Protein AF-A0AAN4U3I8-F1 (afdb_monomer)

Foldseek 3Di:
DPQDALVNLVVLLVVLQVQLVVLQVVCVVVVNDDPVNVVVLVVLNVVLVVLSVVCNVPVDPVSSVVSVVSSVVSNVRGDPDPDPDPPDPPPDDDDD

Mean predicted aligned error: 8.43 Å

Sequence (96 aa):
MQSRSPSVLLTSYAIANGMAEHGMIVRIMQHKATKTDIARLIAIDHNTWQLIRQAAFSPTDANFRLADGGIMQILDYATPVPQPAVDGIKPGLAAP

Organism: NCBI:txid1231624

Structure (mmCIF, N/CA/C/O backbone):
data_AF-A0AAN4U3I8-F1
#
_entry.id   AF-A0AAN4U3I8-F1
#
loop_
_atom_site.group_PDB
_atom_site.id
_atom_site.type_symbol
_atom_site.label_atom_id
_atom_site.label_alt_id
_atom_site.label_comp_id
_atom_site.label_asym_id
_atom_site.label_entity_id
_atom_site.label_seq_id
_atom_site.pdbx_PDB_ins_code
_atom_site.Cartn_x
_atom_site.Cartn_y
_atom_site.Cartn_z
_atom_site.occupancy
_atom_site.B_iso_or_equiv
_atom_site.auth_seq_id
_atom_site.auth_comp_id
_atom_site.auth_asym_id
_atom_site.auth_atom_id
_atom_site.pdbx_PDB_model_num
ATOM 1 N N . MET A 1 1 ? 1.351 3.617 -21.812 1.00 47.00 1 MET A N 1
ATOM 2 C CA . MET A 1 1 ? 1.583 3.904 -20.380 1.00 47.00 1 MET A CA 1
ATOM 3 C C . MET A 1 1 ? 2.977 4.496 -20.274 1.00 47.00 1 MET A C 1
ATOM 5 O O . MET A 1 1 ? 3.899 3.850 -20.747 1.00 47.00 1 MET A O 1
ATOM 9 N N . GLN A 1 2 ? 3.132 5.737 -19.796 1.00 51.25 2 GLN A N 1
ATOM 10 C CA . GLN A 1 2 ? 4.465 6.317 -19.564 1.00 51.25 2 GLN A CA 1
ATOM 11 C C . GLN A 1 2 ? 5.250 5.400 -18.619 1.00 51.25 2 GLN A C 1
ATOM 13 O O . GLN A 1 2 ? 4.697 4.950 -17.616 1.00 51.25 2 GLN A O 1
ATOM 18 N N . SER A 1 3 ? 6.511 5.121 -18.948 1.00 58.44 3 SER A N 1
ATOM 19 C CA . SER A 1 3 ? 7.434 4.356 -18.109 1.00 58.44 3 SER A CA 1
ATOM 20 C C . SER A 1 3 ? 7.539 5.016 -16.729 1.00 58.44 3 SER A C 1
ATOM 22 O O . SER A 1 3 ? 8.186 6.056 -16.585 1.00 58.44 3 SER A O 1
ATOM 24 N N . ARG A 1 4 ? 6.866 4.456 -15.715 1.00 70.75 4 ARG A N 1
ATOM 25 C CA . ARG A 1 4 ? 7.013 4.901 -14.323 1.00 70.75 4 ARG A CA 1
ATOM 26 C C . ARG A 1 4 ? 8.440 4.606 -13.874 1.00 70.75 4 ARG A C 1
ATOM 28 O O . ARG A 1 4 ? 8.934 3.500 -14.063 1.00 70.75 4 ARG A O 1
ATOM 35 N N . SER A 1 5 ? 9.107 5.591 -13.278 1.00 86.50 5 SER A N 1
ATOM 36 C CA . SER A 1 5 ? 10.411 5.355 -12.663 1.00 86.50 5 SER A CA 1
ATOM 37 C C . SER A 1 5 ? 10.240 4.677 -11.296 1.00 86.50 5 SER A C 1
ATOM 39 O O . SER A 1 5 ? 9.227 4.904 -10.623 1.00 86.50 5 SER A O 1
ATOM 41 N N . PRO A 1 6 ? 11.236 3.901 -10.828 1.00 87.19 6 PRO A N 1
ATOM 42 C CA . PRO A 1 6 ? 11.237 3.359 -9.470 1.00 87.19 6 PRO A CA 1
ATOM 43 C C . PRO A 1 6 ? 11.016 4.427 -8.392 1.00 87.19 6 PRO A C 1
ATOM 45 O O . PRO A 1 6 ? 10.321 4.172 -7.415 1.00 87.19 6 PRO A O 1
ATOM 48 N N . SER A 1 7 ? 11.534 5.645 -8.588 1.00 89.56 7 SER A N 1
ATOM 49 C CA . SER A 1 7 ? 11.323 6.769 -7.669 1.00 89.56 7 SER A CA 1
ATOM 50 C C . SER A 1 7 ? 9.847 7.149 -7.546 1.00 89.56 7 SER A C 1
ATOM 52 O O . SER A 1 7 ? 9.355 7.296 -6.435 1.00 89.56 7 SER A O 1
ATOM 54 N N . VAL A 1 8 ? 9.120 7.244 -8.666 1.00 90.69 8 VAL A N 1
ATOM 55 C CA . VAL A 1 8 ? 7.675 7.536 -8.652 1.00 90.69 8 VAL A CA 1
ATOM 56 C C . VAL A 1 8 ? 6.901 6.425 -7.945 1.00 90.69 8 VAL A C 1
ATOM 58 O O . VAL A 1 8 ? 5.971 6.714 -7.191 1.00 90.69 8 VAL A O 1
ATOM 61 N N . LEU A 1 9 ? 7.294 5.166 -8.151 1.00 91.62 9 LEU A N 1
ATOM 62 C CA . LEU A 1 9 ? 6.679 4.020 -7.484 1.00 91.62 9 LEU A CA 1
ATOM 63 C C . LEU A 1 9 ? 6.894 4.067 -5.961 1.00 91.62 9 LEU A C 1
ATOM 65 O O . LEU A 1 9 ? 5.932 3.960 -5.205 1.00 91.62 9 LEU A O 1
ATOM 69 N N . LEU A 1 10 ? 8.134 4.296 -5.519 1.00 93.88 10 LEU A N 1
ATOM 70 C CA . LEU A 1 10 ? 8.495 4.458 -4.105 1.00 93.88 10 LEU A CA 1
ATOM 71 C C . LEU A 1 10 ? 7.736 5.613 -3.445 1.00 93.88 10 LEU A C 1
ATOM 73 O O . LEU A 1 10 ? 7.200 5.447 -2.352 1.00 93.88 10 LEU A O 1
ATOM 77 N N . THR A 1 11 ? 7.650 6.767 -4.111 1.00 94.94 11 THR A N 1
ATOM 78 C CA . THR A 1 11 ? 6.886 7.913 -3.602 1.00 94.94 11 THR A CA 1
ATOM 79 C C . THR A 1 11 ? 5.397 7.589 -3.496 1.00 94.94 11 THR A C 1
ATOM 81 O O . THR A 1 11 ? 4.782 7.889 -2.476 1.00 94.94 11 THR A O 1
ATOM 84 N N . SER A 1 12 ? 4.819 6.942 -4.513 1.00 94.44 12 SER A N 1
ATOM 85 C CA . SER A 1 12 ? 3.400 6.554 -4.513 1.00 94.44 12 SER A CA 1
ATOM 86 C C . SER A 1 12 ? 3.082 5.598 -3.364 1.00 94.44 12 SER A C 1
ATOM 88 O O . SER A 1 12 ? 2.083 5.772 -2.672 1.00 94.44 12 SER A O 1
ATOM 90 N N . TYR A 1 13 ? 3.964 4.629 -3.123 1.00 96.25 13 TYR A N 1
ATOM 91 C CA . TYR A 1 13 ? 3.859 3.705 -2.002 1.00 96.25 13 TYR A CA 1
ATOM 92 C C . TYR A 1 13 ? 3.938 4.400 -0.643 1.00 96.25 13 TYR A C 1
ATOM 94 O O . TYR A 1 13 ? 3.078 4.165 0.198 1.00 96.25 13 TYR A O 1
ATOM 102 N N . ALA A 1 14 ? 4.916 5.288 -0.440 1.00 96.44 14 ALA A N 1
ATOM 103 C CA . ALA A 1 14 ? 5.060 6.010 0.824 1.00 96.44 14 ALA A CA 1
ATOM 104 C C . ALA A 1 14 ? 3.815 6.855 1.149 1.00 96.44 14 ALA A C 1
ATOM 106 O O . ALA A 1 14 ? 3.352 6.865 2.288 1.00 96.44 14 ALA A O 1
ATOM 107 N N . ILE A 1 15 ? 3.239 7.520 0.139 1.00 95.81 15 ILE A N 1
ATOM 108 C CA . ILE A 1 15 ? 1.993 8.285 0.288 1.00 95.81 15 ILE A CA 1
ATOM 109 C C . ILE A 1 15 ? 0.825 7.353 0.629 1.00 95.81 15 ILE A C 1
ATOM 111 O O . ILE A 1 15 ? 0.106 7.609 1.594 1.00 95.81 15 ILE A O 1
ATOM 115 N N . ALA A 1 16 ? 0.647 6.269 -0.132 1.00 95.69 16 ALA A N 1
ATOM 116 C CA . ALA A 1 16 ? -0.436 5.315 0.095 1.00 95.69 16 ALA A CA 1
ATOM 117 C C . ALA A 1 16 ? -0.369 4.697 1.498 1.00 95.69 16 ALA A C 1
ATOM 119 O O . ALA A 1 16 ? -1.395 4.621 2.174 1.00 95.69 16 ALA A O 1
ATOM 120 N N . ASN A 1 17 ? 0.827 4.318 1.959 1.00 95.69 17 ASN A N 1
ATOM 121 C CA . ASN A 1 17 ? 1.012 3.745 3.287 1.00 95.69 17 ASN A CA 1
ATOM 122 C C . ASN A 1 17 ? 0.652 4.759 4.382 1.00 95.69 17 ASN A C 1
ATOM 124 O O . ASN A 1 17 ? -0.174 4.461 5.237 1.00 95.69 17 ASN A O 1
ATOM 128 N N . GLY A 1 18 ? 1.129 6.006 4.285 1.00 95.44 18 GLY A N 1
ATOM 129 C CA . GLY A 1 18 ? 0.753 7.056 5.242 1.00 95.44 18 GLY A CA 1
ATOM 130 C C . GLY A 1 18 ? -0.760 7.324 5.299 1.00 95.44 18 GLY A C 1
ATOM 131 O O . GLY A 1 18 ? -1.319 7.539 6.377 1.00 95.44 18 GLY A O 1
ATOM 132 N N . MET A 1 19 ? -1.457 7.263 4.157 1.00 95.56 19 MET A N 1
ATOM 133 C CA . MET A 1 19 ? -2.921 7.388 4.109 1.00 95.56 19 MET A CA 1
ATOM 134 C C . MET A 1 19 ? -3.627 6.205 4.786 1.00 95.56 19 MET A C 1
ATOM 136 O O . MET A 1 19 ? -4.595 6.407 5.526 1.00 95.56 19 MET A O 1
ATOM 140 N N . ALA A 1 20 ? -3.154 4.983 4.539 1.00 96.31 20 ALA A N 1
ATOM 141 C CA . ALA A 1 20 ? -3.704 3.758 5.111 1.00 96.31 20 ALA A CA 1
ATOM 142 C C . ALA A 1 20 ? -3.448 3.640 6.619 1.00 96.31 20 ALA A C 1
ATOM 144 O O . ALA A 1 20 ? -4.355 3.283 7.371 1.00 96.31 20 ALA A O 1
ATOM 145 N N . GLU A 1 21 ? -2.246 3.990 7.080 1.00 95.44 21 GLU A N 1
ATOM 146 C CA . GLU A 1 21 ? -1.890 4.057 8.499 1.00 95.44 21 GLU A CA 1
ATOM 147 C C . GLU A 1 21 ? -2.812 5.021 9.242 1.00 95.44 21 GLU A C 1
ATOM 149 O O . GLU A 1 21 ? -3.424 4.652 10.248 1.00 95.44 21 GLU A O 1
ATOM 154 N N . HIS A 1 22 ? -2.974 6.238 8.713 1.00 94.62 22 HIS A N 1
ATOM 155 C CA . HIS A 1 22 ? -3.886 7.217 9.286 1.00 94.62 22 HIS A CA 1
ATOM 156 C C . HIS A 1 22 ? -5.327 6.679 9.350 1.00 94.62 22 HIS A C 1
ATOM 158 O O . HIS A 1 22 ? -5.970 6.767 10.400 1.00 94.62 22 HIS A O 1
ATOM 164 N N . GLY A 1 23 ? -5.817 6.054 8.273 1.00 93.44 23 GLY A N 1
ATOM 165 C CA . GLY A 1 23 ? -7.147 5.440 8.235 1.00 93.44 23 GLY A CA 1
ATOM 166 C C . GLY A 1 23 ? -7.331 4.317 9.250 1.00 93.44 23 GLY A C 1
ATOM 167 O O . GLY A 1 23 ? -8.346 4.275 9.955 1.00 93.44 23 GLY A O 1
ATOM 168 N N . MET A 1 24 ? -6.333 3.447 9.404 1.00 95.75 24 MET A N 1
ATOM 169 C CA . MET A 1 24 ? -6.355 2.383 10.404 1.00 95.75 24 MET A CA 1
ATOM 170 C C . MET A 1 24 ? -6.376 2.947 11.828 1.00 95.75 24 MET A C 1
ATOM 172 O O . MET A 1 24 ? -7.189 2.504 12.641 1.00 95.75 24 MET A O 1
ATOM 176 N N . ILE A 1 25 ? -5.553 3.957 12.127 1.00 94.31 25 ILE A N 1
ATOM 177 C CA . ILE A 1 25 ? -5.529 4.626 13.437 1.00 94.31 25 ILE A CA 1
ATOM 178 C C . ILE A 1 25 ? -6.902 5.224 13.761 1.00 94.31 25 ILE A C 1
ATOM 180 O O . ILE A 1 25 ? -7.440 4.979 14.843 1.00 94.31 25 ILE A O 1
ATOM 184 N N . VAL A 1 26 ? -7.518 5.940 12.816 1.00 93.38 26 VAL A N 1
ATOM 185 C CA . VAL A 1 26 ? -8.864 6.507 12.995 1.00 93.38 26 VAL A CA 1
ATOM 186 C C . VAL A 1 26 ? -9.894 5.406 13.259 1.00 93.38 26 VAL A C 1
ATOM 188 O O . VAL A 1 26 ? -10.704 5.529 14.181 1.00 93.38 26 VAL A O 1
ATOM 191 N N . ARG A 1 27 ? -9.860 4.296 12.509 1.00 93.44 27 ARG A N 1
ATOM 192 C CA . ARG A 1 27 ? -10.765 3.157 12.740 1.00 93.44 27 ARG A CA 1
ATOM 193 C C . ARG A 1 27 ? -10.551 2.512 14.110 1.00 93.44 27 ARG A C 1
ATOM 195 O O . ARG A 1 27 ? -11.540 2.148 14.743 1.00 93.44 27 ARG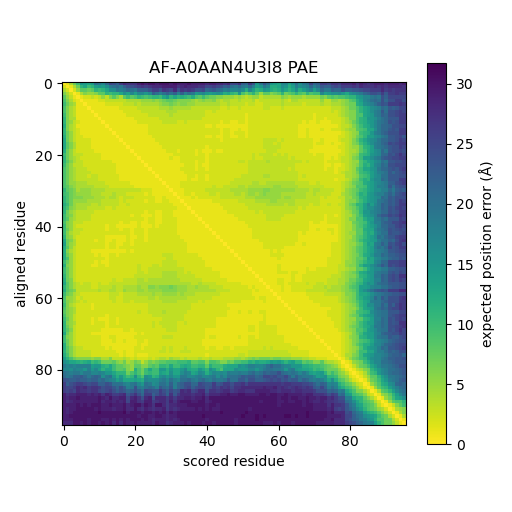 A O 1
ATOM 202 N N . ILE A 1 28 ? -9.310 2.394 14.588 1.00 93.81 28 ILE A N 1
ATOM 203 C CA . ILE A 1 28 ? -8.994 1.892 15.937 1.00 93.81 28 ILE A CA 1
ATOM 204 C C . ILE A 1 28 ? -9.597 2.812 17.002 1.00 93.81 28 ILE A C 1
ATOM 206 O O . ILE A 1 28 ? -10.303 2.329 17.885 1.00 93.81 28 ILE A O 1
ATOM 210 N N . MET A 1 29 ? -9.383 4.127 16.892 1.00 94.06 29 MET A N 1
ATOM 211 C CA . MET A 1 29 ? -9.927 5.112 17.836 1.00 94.06 29 MET A CA 1
ATOM 212 C C . MET A 1 29 ? -11.460 5.117 17.870 1.00 94.06 29 MET A C 1
ATOM 214 O O . MET A 1 29 ? -12.055 5.382 18.908 1.00 94.06 29 MET A O 1
ATOM 218 N N . GLN A 1 30 ? -12.110 4.798 16.749 1.00 94.19 30 GLN A N 1
ATOM 219 C CA . GLN A 1 30 ? -13.566 4.661 16.656 1.00 94.19 30 GLN A CA 1
ATOM 220 C C . GLN A 1 30 ? -14.086 3.271 17.062 1.00 94.19 30 GLN A C 1
ATOM 222 O O . GLN A 1 30 ? -15.281 3.019 16.922 1.00 94.19 30 GLN A O 1
ATOM 227 N N . HIS A 1 31 ? -13.221 2.354 17.510 1.00 94.75 31 HIS A N 1
ATOM 228 C CA . HIS A 1 31 ? -13.557 0.953 17.795 1.00 94.75 31 HIS A CA 1
ATOM 229 C C . HIS A 1 31 ? -14.156 0.189 16.590 1.00 94.75 31 HIS A C 1
ATOM 231 O O . HIS A 1 31 ? -14.955 -0.730 16.752 1.00 94.75 31 HIS A O 1
ATOM 237 N N . LYS A 1 32 ? -13.756 0.557 15.365 1.00 93.50 32 LYS A N 1
ATOM 238 C CA . LYS A 1 32 ? -14.206 -0.021 14.078 1.00 93.50 32 LYS A CA 1
ATOM 239 C C . LYS A 1 32 ? -13.130 -0.844 13.354 1.00 93.50 32 LYS A C 1
ATOM 241 O O . LYS A 1 32 ? -13.301 -1.199 12.183 1.00 93.50 32 LYS A O 1
ATOM 246 N N . ALA A 1 33 ? -12.001 -1.098 14.009 1.00 94.75 33 ALA A N 1
ATOM 247 C CA . ALA A 1 33 ? -10.940 -1.966 13.511 1.00 94.75 33 ALA A CA 1
ATOM 248 C C . ALA A 1 33 ? -10.796 -3.189 14.416 1.00 94.75 33 ALA A C 1
ATOM 250 O O . ALA A 1 33 ? -10.768 -3.082 15.642 1.00 94.75 33 ALA A O 1
ATOM 251 N N . THR A 1 34 ? -10.674 -4.353 13.796 1.00 96.50 34 THR A N 1
ATOM 252 C CA . THR A 1 34 ? -10.354 -5.612 14.463 1.00 96.50 34 THR A CA 1
ATOM 253 C C . THR A 1 34 ? -8.851 -5.887 14.398 1.00 96.50 34 THR A C 1
ATOM 255 O O . THR A 1 34 ? -8.132 -5.338 13.563 1.00 96.50 34 THR A O 1
ATOM 258 N N . LYS A 1 35 ? -8.357 -6.812 15.232 1.00 95.94 35 LYS A N 1
ATOM 259 C CA . LYS A 1 35 ? -6.973 -7.313 15.110 1.00 95.94 35 LYS A CA 1
ATOM 260 C C . LYS A 1 35 ? -6.691 -7.882 13.714 1.00 95.94 35 LYS A C 1
ATOM 262 O O . LYS A 1 35 ? -5.588 -7.724 13.202 1.00 95.94 35 LYS A O 1
ATOM 267 N N . THR A 1 36 ? -7.693 -8.509 13.098 1.00 97.31 36 THR A N 1
ATOM 268 C CA . THR A 1 36 ? -7.602 -9.062 11.744 1.00 97.31 36 THR A CA 1
ATOM 269 C C . THR A 1 36 ? -7.443 -7.967 10.691 1.00 97.31 36 THR A C 1
ATOM 271 O O . THR A 1 36 ? -6.658 -8.147 9.765 1.00 97.31 36 THR A O 1
ATOM 274 N N . ASP A 1 37 ? -8.119 -6.822 10.840 1.00 95.06 37 ASP A N 1
ATOM 275 C CA . ASP A 1 37 ? -7.947 -5.675 9.936 1.00 95.06 37 ASP A CA 1
ATOM 276 C C . ASP A 1 37 ? -6.509 -5.146 9.969 1.00 95.06 37 ASP A C 1
ATOM 278 O O . ASP A 1 37 ? -5.906 -4.932 8.919 1.00 95.06 37 ASP A O 1
ATOM 282 N N . ILE A 1 38 ? -5.950 -4.989 11.174 1.00 95.69 38 ILE A N 1
ATOM 283 C CA . ILE A 1 38 ? -4.577 -4.508 11.387 1.00 95.69 38 ILE A CA 1
ATOM 284 C C . ILE A 1 38 ? -3.570 -5.492 10.784 1.00 95.69 38 ILE A C 1
ATOM 286 O O . ILE A 1 38 ? -2.703 -5.100 10.006 1.00 95.69 38 ILE A O 1
ATOM 290 N N . ALA A 1 39 ? -3.707 -6.783 11.101 1.00 97.81 39 ALA A N 1
ATOM 291 C CA . ALA A 1 39 ? -2.822 -7.821 10.578 1.00 97.81 39 ALA A CA 1
ATOM 292 C C . ALA A 1 39 ? -2.875 -7.904 9.045 1.00 97.81 39 ALA A C 1
ATOM 294 O O . ALA A 1 39 ? -1.847 -8.112 8.402 1.00 97.81 39 ALA A O 1
ATOM 295 N N . ARG A 1 40 ? -4.061 -7.710 8.453 1.00 97.50 40 ARG A N 1
ATOM 296 C CA . ARG A 1 40 ? -4.223 -7.697 6.999 1.00 97.50 40 ARG A CA 1
ATOM 297 C C . ARG A 1 40 ? -3.509 -6.506 6.363 1.00 97.50 40 ARG A C 1
ATOM 299 O O . ARG A 1 40 ? -2.795 -6.722 5.390 1.00 97.50 40 ARG A O 1
ATOM 306 N N . LEU A 1 41 ? -3.642 -5.299 6.917 1.00 97.25 41 LEU A N 1
ATOM 307 C CA . LEU A 1 41 ? -2.920 -4.131 6.403 1.00 97.25 41 LEU A CA 1
ATOM 308 C C . LEU A 1 41 ? -1.398 -4.334 6.482 1.00 97.25 41 LEU A C 1
ATOM 310 O O . LEU A 1 41 ? -0.715 -4.117 5.489 1.00 97.25 41 LEU A O 1
ATOM 314 N N . ILE A 1 42 ? -0.880 -4.851 7.603 1.00 97.69 42 ILE A N 1
ATOM 315 C CA . ILE A 1 42 ? 0.555 -5.167 7.755 1.00 97.69 42 ILE A CA 1
ATOM 316 C C . ILE A 1 42 ? 1.025 -6.166 6.685 1.00 97.69 42 ILE A C 1
ATOM 318 O O . ILE A 1 42 ? 2.091 -5.996 6.094 1.00 97.69 42 ILE A O 1
ATOM 322 N N . ALA A 1 43 ? 0.240 -7.214 6.421 1.00 98.12 43 ALA A N 1
ATOM 323 C CA . ALA A 1 43 ? 0.587 -8.212 5.412 1.00 98.12 43 ALA A CA 1
ATOM 324 C C . ALA A 1 43 ? 0.582 -7.628 3.989 1.00 98.12 43 ALA A C 1
ATOM 326 O O . ALA A 1 43 ? 1.490 -7.913 3.205 1.00 98.12 43 ALA A O 1
ATOM 327 N N . ILE A 1 44 ? -0.418 -6.806 3.657 1.00 97.94 44 ILE A N 1
ATOM 328 C CA . ILE A 1 44 ? -0.507 -6.114 2.363 1.00 97.94 44 ILE A CA 1
ATOM 329 C C . ILE A 1 44 ? 0.682 -5.168 2.186 1.00 97.94 44 ILE A C 1
ATOM 331 O O . ILE A 1 44 ? 1.329 -5.205 1.138 1.00 97.94 44 ILE A O 1
ATOM 335 N N . ASP A 1 45 ? 1.001 -4.369 3.204 1.00 97.88 45 ASP A N 1
ATOM 336 C CA . ASP A 1 45 ? 2.126 -3.435 3.187 1.00 97.88 45 ASP A CA 1
ATOM 337 C C . ASP A 1 45 ? 3.457 -4.162 2.941 1.00 97.88 45 ASP A C 1
ATOM 339 O O . ASP A 1 45 ? 4.175 -3.867 1.981 1.00 97.88 45 ASP A O 1
ATOM 343 N N . HIS A 1 46 ? 3.734 -5.212 3.723 1.00 98.19 46 HIS A N 1
ATOM 344 C CA . HIS A 1 46 ? 4.948 -6.013 3.570 1.00 98.19 46 HIS A CA 1
ATOM 345 C C . HIS A 1 46 ? 5.081 -6.616 2.166 1.00 98.19 46 HIS A C 1
ATOM 347 O O . HIS A 1 46 ? 6.143 -6.531 1.546 1.00 98.19 46 HIS A O 1
ATOM 353 N N . ASN A 1 47 ? 4.012 -7.224 1.648 1.00 98.31 47 ASN A N 1
ATOM 354 C CA . ASN A 1 47 ? 4.028 -7.832 0.320 1.00 98.31 47 ASN A CA 1
ATOM 355 C C . ASN A 1 47 ? 4.235 -6.775 -0.771 1.00 98.31 47 ASN A C 1
ATOM 357 O O . ASN A 1 47 ? 5.017 -6.985 -1.698 1.00 98.31 47 ASN A O 1
ATOM 361 N N . THR A 1 48 ? 3.591 -5.615 -0.632 1.00 98.19 48 THR A N 1
ATOM 362 C CA . THR A 1 48 ? 3.732 -4.495 -1.568 1.00 98.19 48 THR A CA 1
ATOM 363 C C . THR A 1 48 ? 5.165 -3.970 -1.588 1.00 98.19 48 THR A C 1
ATOM 365 O O . THR A 1 48 ? 5.720 -3.756 -2.666 1.00 98.19 48 THR A O 1
ATOM 368 N N .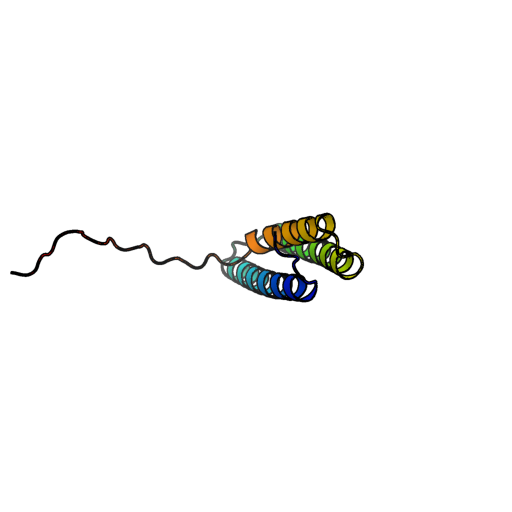 TRP A 1 49 ? 5.818 -3.864 -0.428 1.00 97.69 49 TRP A N 1
ATOM 369 C CA . TRP A 1 49 ? 7.234 -3.508 -0.347 1.00 97.69 49 TRP A CA 1
ATOM 370 C C . TRP A 1 49 ? 8.137 -4.470 -1.134 1.00 97.69 49 TRP A C 1
ATOM 372 O O . TRP A 1 49 ? 9.029 -4.026 -1.862 1.00 97.69 49 TRP A O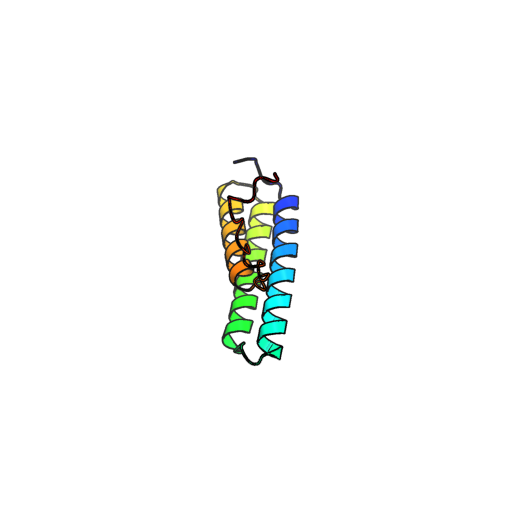 1
ATOM 382 N N . GLN A 1 50 ? 7.897 -5.784 -1.051 1.00 98.19 50 GLN A N 1
ATOM 383 C CA . GLN A 1 50 ? 8.673 -6.759 -1.830 1.00 98.19 50 GLN A CA 1
ATOM 384 C C . GLN A 1 50 ? 8.486 -6.567 -3.341 1.00 98.19 50 GLN A C 1
ATOM 386 O O . GLN A 1 50 ? 9.465 -6.606 -4.090 1.00 98.19 50 GLN A O 1
ATOM 391 N N . LEU A 1 51 ? 7.258 -6.289 -3.790 1.00 97.19 51 LEU A N 1
ATOM 392 C CA . LEU A 1 51 ? 6.961 -6.021 -5.203 1.00 97.19 51 LEU A CA 1
ATOM 393 C C . LEU A 1 51 ? 7.6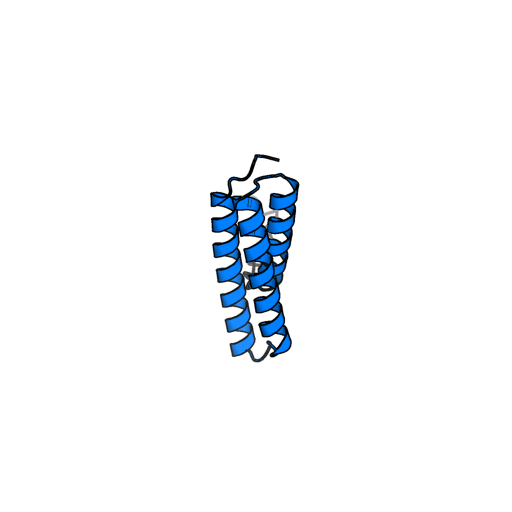38 -4.736 -5.698 1.00 97.19 51 LEU A C 1
ATOM 395 O O . LEU A 1 51 ? 8.189 -4.708 -6.798 1.00 97.19 51 LEU A O 1
ATOM 399 N N . ILE A 1 52 ? 7.668 -3.687 -4.875 1.00 95.88 52 ILE A N 1
ATOM 400 C CA . ILE A 1 52 ? 8.365 -2.432 -5.192 1.00 95.88 52 ILE A CA 1
ATOM 401 C C . ILE A 1 52 ? 9.863 -2.663 -5.319 1.00 95.88 52 ILE A C 1
ATOM 403 O O . ILE A 1 52 ? 10.475 -2.206 -6.284 1.00 95.88 52 ILE A O 1
ATOM 407 N N . ARG A 1 53 ? 10.458 -3.407 -4.380 1.00 95.94 53 ARG A N 1
ATOM 408 C CA . ARG A 1 53 ? 11.869 -3.792 -4.471 1.00 95.94 53 ARG A CA 1
ATOM 409 C C . ARG A 1 53 ? 12.144 -4.558 -5.759 1.00 95.94 53 ARG A C 1
ATOM 411 O O . ARG A 1 53 ? 13.100 -4.234 -6.459 1.00 95.94 53 ARG A O 1
ATOM 418 N N . GLN A 1 54 ? 11.307 -5.535 -6.095 1.00 95.62 54 GLN A N 1
ATOM 419 C CA . GLN A 1 54 ? 11.435 -6.299 -7.333 1.00 95.62 54 GLN A CA 1
ATOM 420 C C . GLN A 1 54 ? 11.375 -5.393 -8.571 1.00 95.62 54 GLN A C 1
ATOM 422 O O . GLN A 1 54 ? 12.223 -5.519 -9.452 1.00 95.62 54 GLN A O 1
ATOM 427 N N . ALA A 1 55 ? 10.430 -4.451 -8.624 1.00 94.75 55 ALA A N 1
ATOM 428 C CA . ALA A 1 55 ? 10.316 -3.487 -9.717 1.00 94.75 55 ALA A CA 1
ATOM 429 C C . ALA A 1 55 ? 11.509 -2.517 -9.786 1.00 94.75 55 ALA A C 1
ATOM 431 O O . ALA A 1 55 ? 11.927 -2.138 -10.875 1.00 94.75 55 ALA A O 1
ATOM 432 N N . ALA A 1 56 ? 12.097 -2.145 -8.646 1.00 91.88 56 ALA A N 1
ATOM 433 C CA . ALA A 1 56 ? 13.282 -1.292 -8.604 1.00 91.88 56 ALA A CA 1
ATOM 434 C C . ALA A 1 56 ? 14.540 -2.003 -9.134 1.00 91.88 56 ALA A C 1
ATOM 436 O O . ALA A 1 56 ? 15.321 -1.394 -9.861 1.00 91.88 56 ALA A O 1
ATOM 437 N N . PHE A 1 57 ? 14.729 -3.287 -8.804 1.00 94.25 57 PHE A N 1
ATOM 438 C CA . PHE A 1 57 ? 15.864 -4.083 -9.294 1.00 94.25 57 PHE A CA 1
ATOM 439 C C . PHE A 1 57 ? 15.667 -4.607 -10.724 1.00 94.25 57 PHE A C 1
ATOM 441 O O . PHE A 1 57 ? 16.641 -4.796 -11.449 1.00 94.25 57 PHE A O 1
ATOM 448 N N . SER A 1 58 ? 14.422 -4.852 -11.135 1.00 94.94 58 SER A N 1
ATOM 449 C CA . SER A 1 58 ? 14.057 -5.355 -12.460 1.00 94.94 58 SER A CA 1
ATOM 450 C C . SER A 1 58 ? 12.873 -4.544 -13.015 1.00 94.94 58 SER A C 1
ATOM 452 O O . SER A 1 58 ? 11.714 -4.946 -12.858 1.00 94.94 58 SER A O 1
ATOM 454 N N . PRO A 1 59 ? 13.138 -3.380 -13.640 1.00 91.81 59 PRO A N 1
ATOM 455 C CA . PRO A 1 59 ? 12.108 -2.418 -14.033 1.00 91.81 59 PRO A CA 1
ATOM 456 C C . PRO A 1 59 ? 11.396 -2.845 -15.320 1.00 91.81 59 PRO A C 1
ATOM 458 O O . PRO A 1 59 ? 11.639 -2.317 -16.403 1.00 91.81 59 PRO A O 1
ATOM 461 N N . THR A 1 60 ? 10.504 -3.825 -15.195 1.00 93.25 60 THR A N 1
ATOM 462 C CA . THR A 1 60 ? 9.620 -4.280 -16.273 1.00 93.25 60 THR A CA 1
ATOM 463 C C . THR A 1 60 ? 8.194 -3.789 -16.043 1.00 93.25 60 THR A C 1
ATOM 465 O O . THR A 1 60 ? 7.747 -3.670 -14.901 1.00 93.25 60 THR A O 1
ATOM 468 N N . ASP A 1 61 ? 7.431 -3.589 -17.119 1.00 92.00 61 ASP A N 1
ATOM 469 C CA . ASP A 1 61 ? 6.011 -3.211 -17.032 1.00 92.00 61 ASP A CA 1
ATOM 470 C C . ASP A 1 61 ? 5.170 -4.220 -16.234 1.00 92.00 61 ASP A C 1
ATOM 472 O O . ASP A 1 61 ? 4.167 -3.864 -15.617 1.00 92.00 61 ASP A O 1
ATOM 476 N N . ALA A 1 62 ? 5.555 -5.500 -16.239 1.00 94.81 62 ALA A N 1
ATOM 477 C CA . ALA A 1 62 ? 4.907 -6.520 -15.422 1.00 94.81 62 ALA A CA 1
ATOM 478 C C . ALA A 1 62 ? 5.149 -6.273 -13.924 1.00 94.81 62 ALA A C 1
ATOM 480 O O . ALA A 1 62 ? 4.191 -6.248 -13.155 1.00 94.81 62 ALA A O 1
ATOM 481 N N . ASN A 1 63 ? 6.398 -6.019 -13.523 1.00 95.19 63 ASN A N 1
ATOM 482 C CA . ASN A 1 63 ? 6.739 -5.760 -12.122 1.00 95.19 63 ASN A CA 1
ATOM 483 C C . ASN A 1 63 ? 6.133 -4.441 -11.623 1.00 95.19 63 ASN A C 1
ATOM 485 O O . ASN A 1 63 ? 5.622 -4.396 -10.506 1.00 95.19 63 ASN A O 1
ATOM 489 N N . PHE A 1 64 ? 6.109 -3.395 -12.459 1.00 94.88 64 PHE A N 1
ATOM 490 C CA . PHE A 1 64 ? 5.426 -2.143 -12.119 1.00 94.88 64 PHE A CA 1
ATOM 491 C C . PHE A 1 64 ? 3.924 -2.347 -11.904 1.00 94.88 64 PHE A C 1
ATOM 493 O O . PHE A 1 64 ? 3.393 -1.879 -10.903 1.00 94.88 64 PHE A O 1
ATOM 500 N N . ARG A 1 65 ? 3.246 -3.110 -12.775 1.00 94.75 65 ARG A N 1
ATOM 501 C CA . ARG A 1 65 ? 1.816 -3.419 -12.602 1.00 94.75 65 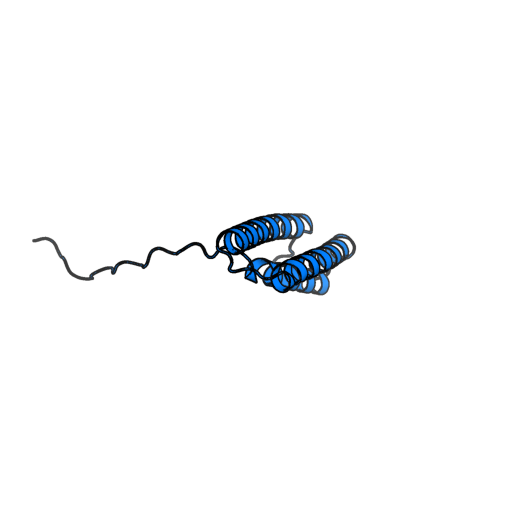ARG A CA 1
ATOM 502 C C . ARG A 1 65 ? 1.526 -4.221 -11.335 1.00 94.75 65 ARG A C 1
ATOM 504 O O . ARG A 1 65 ? 0.514 -3.970 -10.687 1.00 94.75 65 ARG A O 1
ATOM 511 N N . LEU A 1 66 ? 2.392 -5.169 -10.975 1.00 96.25 66 LEU A N 1
ATOM 512 C CA . LEU A 1 66 ? 2.248 -5.923 -9.727 1.00 96.25 66 LEU A CA 1
ATOM 513 C C . LEU A 1 66 ? 2.390 -5.007 -8.507 1.00 96.25 66 LEU A C 1
ATOM 515 O O . LEU A 1 66 ? 1.549 -5.051 -7.612 1.00 96.25 66 LEU A O 1
ATOM 519 N N . ALA A 1 67 ? 3.410 -4.146 -8.495 1.00 96.25 67 ALA A N 1
ATOM 520 C CA . ALA A 1 67 ? 3.610 -3.184 -7.418 1.00 96.25 67 ALA A CA 1
ATOM 521 C C . ALA A 1 67 ? 2.443 -2.186 -7.309 1.00 96.25 67 ALA A C 1
ATOM 523 O O . ALA A 1 67 ? 1.955 -1.938 -6.209 1.00 96.25 67 ALA A O 1
ATOM 524 N N . ASP A 1 68 ? 1.933 -1.691 -8.440 1.00 95.50 68 ASP A N 1
ATOM 525 C CA . ASP A 1 68 ? 0.739 -0.840 -8.485 1.00 95.50 68 ASP A CA 1
ATOM 526 C C . ASP A 1 68 ? -0.493 -1.552 -7.905 1.00 95.50 68 ASP A C 1
ATOM 528 O O . ASP A 1 68 ? -1.263 -0.949 -7.160 1.00 95.50 68 ASP A O 1
ATOM 532 N N . GLY A 1 69 ? -0.661 -2.847 -8.186 1.00 96.62 69 GLY A N 1
ATOM 533 C CA . GLY A 1 69 ? -1.729 -3.656 -7.599 1.00 96.62 69 GLY A CA 1
ATOM 534 C C . GLY A 1 69 ? -1.635 -3.763 -6.073 1.00 96.62 69 GLY A C 1
ATOM 535 O O . GLY A 1 69 ? -2.661 -3.722 -5.396 1.00 96.62 69 GLY A O 1
ATOM 536 N N . GLY A 1 70 ? -0.422 -3.857 -5.523 1.00 96.69 70 GLY A N 1
ATOM 537 C CA . GLY A 1 70 ? -0.196 -3.805 -4.076 1.00 96.69 70 GLY A CA 1
ATOM 538 C C . GLY A 1 70 ? -0.540 -2.437 -3.481 1.00 96.69 70 GLY A C 1
ATOM 539 O O . GLY A 1 70 ? -1.269 -2.354 -2.496 1.00 96.69 70 GLY A O 1
ATOM 540 N N . ILE A 1 71 ? -0.112 -1.351 -4.135 1.00 97.06 71 ILE A N 1
ATOM 541 C CA . ILE A 1 71 ? -0.438 0.025 -3.720 1.00 97.06 71 ILE A CA 1
ATOM 542 C C . ILE A 1 71 ? -1.958 0.243 -3.681 1.00 97.06 71 ILE A C 1
ATOM 544 O O . ILE A 1 71 ? -2.460 0.849 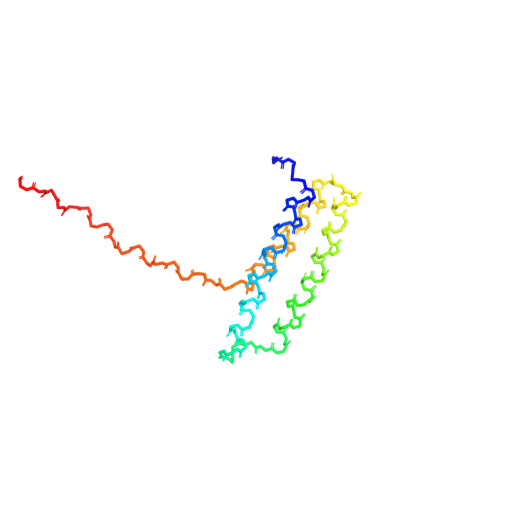-2.737 1.00 97.06 71 ILE A O 1
ATOM 548 N N . MET A 1 72 ? -2.705 -0.281 -4.656 1.00 96.62 72 MET A N 1
ATOM 549 C CA . MET A 1 72 ? -4.169 -0.185 -4.651 1.00 96.62 72 MET A CA 1
ATOM 550 C C . MET A 1 72 ? -4.802 -0.915 -3.459 1.00 96.62 72 MET A C 1
ATOM 552 O O . MET A 1 72 ? -5.713 -0.374 -2.845 1.00 96.62 72 MET A O 1
ATOM 556 N N . GLN A 1 73 ? -4.277 -2.081 -3.065 1.00 97.19 73 GLN A N 1
ATOM 557 C CA . GLN A 1 73 ? -4.750 -2.785 -1.864 1.00 97.19 73 GLN A CA 1
ATOM 558 C C . GLN A 1 73 ? -4.452 -2.013 -0.570 1.00 97.19 73 GLN A C 1
ATOM 560 O O . GLN A 1 73 ? -5.231 -2.079 0.377 1.00 97.19 73 GLN A O 1
ATOM 565 N N . ILE A 1 74 ? -3.335 -1.278 -0.507 1.00 96.94 74 ILE A N 1
ATOM 566 C CA . ILE A 1 74 ? -3.047 -0.379 0.623 1.00 96.94 74 ILE A CA 1
ATOM 567 C C . ILE A 1 74 ? -4.096 0.738 0.675 1.00 96.94 74 ILE A C 1
ATOM 569 O O . ILE A 1 74 ? -4.628 1.042 1.742 1.00 96.94 74 ILE A O 1
ATOM 573 N N . LEU A 1 75 ? -4.430 1.326 -0.476 1.00 95.12 75 LEU A N 1
ATOM 574 C CA . LEU A 1 75 ? -5.389 2.429 -0.564 1.00 95.12 75 LEU A CA 1
ATOM 575 C C . LEU A 1 75 ? -6.814 2.050 -0.131 1.00 95.12 75 LEU A C 1
ATOM 577 O O . LEU A 1 75 ? -7.541 2.937 0.307 1.00 95.12 75 LEU A O 1
ATOM 581 N N . ASP A 1 76 ? -7.189 0.768 -0.134 1.00 93.62 76 ASP A N 1
ATOM 582 C CA . ASP A 1 76 ? -8.469 0.301 0.431 1.00 93.62 76 ASP A CA 1
ATOM 583 C C . ASP A 1 76 ? -8.613 0.609 1.938 1.00 93.62 76 ASP A C 1
ATOM 585 O O . ASP A 1 76 ? -9.719 0.612 2.485 1.00 93.62 76 ASP A O 1
ATOM 589 N N . TYR A 1 77 ? -7.499 0.883 2.624 1.00 93.69 77 TYR A N 1
ATOM 590 C CA . TYR A 1 77 ? -7.454 1.264 4.036 1.00 93.69 77 TYR A CA 1
ATOM 591 C C . TYR A 1 77 ? -7.298 2.768 4.267 1.00 93.69 77 TYR A C 1
ATOM 593 O O . TYR A 1 77 ? -7.336 3.209 5.420 1.00 93.69 77 TYR A O 1
ATOM 601 N N . ALA A 1 78 ? -7.120 3.560 3.208 1.00 89.81 78 ALA A N 1
ATOM 602 C CA . ALA A 1 78 ? -7.001 5.003 3.325 1.00 89.81 78 ALA A CA 1
ATOM 603 C C . ALA A 1 78 ? -8.290 5.620 3.884 1.00 89.81 78 ALA A C 1
ATOM 605 O O . ALA A 1 78 ? -9.398 5.184 3.565 1.00 89.81 78 ALA A O 1
ATOM 606 N N . THR A 1 79 ? -8.158 6.671 4.701 1.00 75.81 79 THR A N 1
ATOM 607 C CA . THR A 1 79 ? -9.327 7.442 5.143 1.00 75.81 79 THR A CA 1
ATOM 608 C C . THR A 1 79 ? -10.035 8.021 3.916 1.00 75.81 79 THR A C 1
ATOM 610 O O . THR A 1 79 ? -9.414 8.794 3.179 1.00 75.81 79 THR A O 1
ATOM 613 N N . PRO A 1 80 ? -11.328 7.724 3.694 1.00 67.50 80 PRO A N 1
ATOM 614 C CA . PRO A 1 80 ? -12.098 8.423 2.682 1.00 67.50 80 PRO A CA 1
ATOM 615 C C . PRO A 1 80 ? -12.138 9.895 3.077 1.00 67.50 80 PRO A C 1
ATOM 617 O O . PRO A 1 80 ? -12.633 10.234 4.153 1.00 67.50 80 PRO A O 1
ATOM 620 N N . VAL A 1 81 ? -11.612 10.775 2.231 1.00 62.72 81 VAL A N 1
ATOM 621 C CA . VAL A 1 81 ? -11.885 12.204 2.378 1.00 62.72 81 VAL A CA 1
ATOM 622 C C . VAL A 1 81 ? -13.380 12.362 2.110 1.00 62.72 81 VAL A C 1
ATOM 624 O O . VAL A 1 81 ? -13.816 11.979 1.019 1.00 62.72 81 VAL A O 1
ATOM 627 N N . PRO A 1 82 ? -14.186 12.874 3.061 1.00 60.00 82 PRO A N 1
ATOM 628 C CA . PRO A 1 82 ? -15.560 13.232 2.766 1.00 60.00 82 PRO A CA 1
ATOM 629 C C . PRO A 1 82 ? -15.502 14.264 1.647 1.00 60.00 82 PRO A C 1
ATOM 631 O O . PRO A 1 82 ? -15.068 15.397 1.863 1.00 60.00 82 PRO A O 1
ATOM 634 N N . GLN A 1 83 ? -15.855 13.862 0.428 1.00 54.28 83 GLN A N 1
ATOM 635 C CA . GLN A 1 83 ? -16.066 14.854 -0.606 1.00 54.28 83 GLN A CA 1
ATOM 636 C C . GLN A 1 83 ? -17.296 15.644 -0.168 1.00 54.28 83 GLN A C 1
ATOM 638 O O . GLN A 1 83 ? -18.305 15.016 0.176 1.00 54.28 83 GLN A O 1
ATOM 643 N N . PRO A 1 84 ? -17.225 16.986 -0.107 1.00 57.88 84 PRO A N 1
ATOM 644 C CA . PRO A 1 84 ? -18.432 17.763 0.091 1.00 57.88 84 PRO A CA 1
ATOM 645 C C . PRO A 1 84 ? -19.430 17.296 -0.965 1.00 57.88 84 PRO A C 1
ATOM 647 O O . PRO A 1 84 ? -19.068 17.153 -2.139 1.00 57.88 84 PRO A O 1
ATOM 650 N N . ALA A 1 85 ? -20.658 16.989 -0.538 1.00 60.34 85 ALA A N 1
ATOM 651 C CA . ALA A 1 85 ? -21.740 16.812 -1.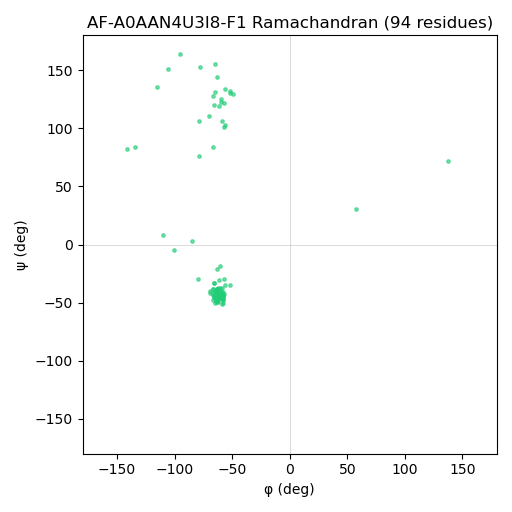488 1.00 60.34 85 ALA A CA 1
ATOM 652 C C . ALA A 1 85 ? -21.685 18.032 -2.408 1.00 60.34 85 ALA A C 1
ATOM 654 O O . ALA A 1 85 ? -21.530 19.157 -1.929 1.00 60.34 85 ALA A O 1
ATOM 655 N N . VAL A 1 86 ? -21.697 17.810 -3.719 1.00 59.66 86 VAL A N 1
ATOM 656 C CA . VAL A 1 86 ? -21.815 18.910 -4.669 1.00 59.66 86 VAL A CA 1
ATOM 657 C C . VAL A 1 86 ? -23.218 19.470 -4.453 1.00 59.66 86 VAL A C 1
ATOM 659 O O . VAL A 1 86 ? -24.172 19.023 -5.085 1.00 59.66 86 VAL A O 1
ATOM 662 N N . ASP A 1 87 ? -23.362 20.359 -3.469 1.00 53.16 87 ASP A N 1
ATOM 663 C CA . ASP A 1 87 ? -24.604 21.057 -3.195 1.00 53.16 87 ASP A CA 1
ATOM 664 C C . ASP A 1 87 ? -24.968 21.787 -4.481 1.00 53.16 87 ASP A C 1
ATOM 666 O O . ASP A 1 87 ? -24.160 22.508 -5.073 1.00 53.16 87 ASP A O 1
ATOM 670 N N . GLY A 1 88 ? -26.153 21.450 -4.981 1.00 51.06 88 GLY A N 1
ATOM 671 C CA . GLY A 1 88 ? -26.479 21.544 -6.389 1.00 51.06 88 GLY A CA 1
ATOM 672 C C . GLY A 1 88 ? -26.181 22.908 -6.998 1.00 51.06 88 GLY A C 1
ATOM 673 O O . GLY A 1 88 ? -26.649 23.946 -6.529 1.00 51.06 88 GLY A O 1
ATOM 674 N N . ILE A 1 89 ? -25.508 22.882 -8.146 1.00 51.03 89 ILE A N 1
ATOM 675 C CA . ILE A 1 89 ? -25.692 23.918 -9.156 1.00 51.03 89 ILE A CA 1
ATOM 676 C C . ILE A 1 89 ? -27.188 23.907 -9.482 1.00 51.03 89 ILE A C 1
ATOM 678 O O . ILE A 1 89 ? -27.659 23.028 -10.197 1.00 51.03 89 ILE A O 1
ATOM 682 N N . LYS A 1 90 ? -27.953 24.853 -8.932 1.00 55.00 90 LYS A N 1
ATO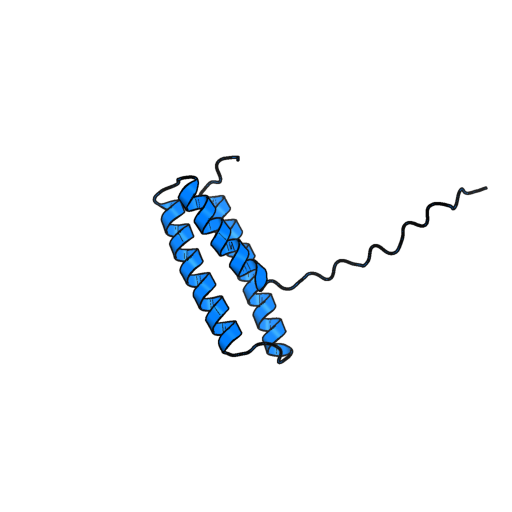M 683 C CA . LYS A 1 90 ? -29.257 25.228 -9.485 1.00 55.00 90 LYS A CA 1
ATOM 684 C C . LYS A 1 90 ? -28.972 25.949 -10.806 1.00 55.00 90 LYS A C 1
ATOM 686 O O . LYS A 1 90 ? -28.453 27.066 -10.762 1.00 55.00 90 LYS A O 1
ATOM 691 N N . PRO A 1 91 ? -29.292 25.376 -11.978 1.00 43.62 91 PRO A N 1
ATOM 692 C CA . PRO A 1 91 ? -29.255 26.125 -13.220 1.00 43.62 91 PRO A CA 1
ATOM 693 C C . PRO A 1 91 ? -30.530 26.967 -13.253 1.00 43.62 91 PRO A C 1
ATOM 695 O O . PRO A 1 91 ? -31.622 26.432 -13.426 1.00 43.62 91 PRO A O 1
ATOM 698 N N . GLY A 1 92 ? -30.407 28.273 -13.033 1.00 51.75 92 GLY A N 1
ATOM 699 C CA . GLY A 1 92 ? -31.530 29.193 -13.210 1.00 51.75 92 GLY A CA 1
ATOM 700 C C . GLY A 1 92 ? -31.659 30.233 -12.111 1.00 51.75 92 GLY A C 1
ATOM 701 O O . GLY A 1 92 ? -32.594 30.190 -11.322 1.00 51.75 92 GLY A O 1
ATOM 702 N N . LEU A 1 93 ? -30.747 31.196 -12.105 1.00 47.62 93 LEU A N 1
ATOM 703 C CA . LEU A 1 93 ? -31.043 32.568 -11.704 1.00 47.62 93 LEU A CA 1
ATOM 704 C C . LEU A 1 93 ? -30.247 33.461 -12.652 1.00 47.62 93 LEU A C 1
ATOM 706 O O . LEU A 1 93 ? -29.126 33.874 -12.371 1.00 47.62 93 LEU A O 1
ATOM 710 N N . ALA A 1 94 ? -30.824 33.673 -13.836 1.00 46.62 94 ALA A N 1
ATOM 711 C CA . ALA A 1 94 ? -30.528 34.865 -14.608 1.00 46.62 94 ALA A CA 1
ATOM 712 C C . ALA A 1 94 ? -30.928 36.066 -13.737 1.00 46.62 94 ALA A C 1
ATOM 714 O O . ALA A 1 94 ? -32.043 36.113 -13.214 1.00 46.62 94 ALA A O 1
ATOM 715 N N . ALA A 1 95 ? -29.977 36.970 -13.521 1.00 46.44 95 ALA A N 1
ATOM 716 C CA . ALA A 1 95 ? -30.223 38.280 -12.936 1.00 46.44 95 ALA A CA 1
ATOM 717 C C . ALA A 1 95 ? -31.121 39.114 -13.882 1.00 46.44 95 ALA A C 1
ATOM 719 O O . ALA A 1 95 ? -31.151 38.807 -15.078 1.00 46.44 95 ALA A O 1
ATOM 720 N N . PRO A 1 96 ? -31.868 40.102 -13.351 1.00 55.62 96 PRO A N 1
ATOM 721 C CA . PRO A 1 96 ? -32.787 40.939 -14.128 1.00 55.62 96 PRO A CA 1
ATOM 722 C C . PRO A 1 96 ? -32.109 41.721 -15.257 1.00 55.62 96 PRO A C 1
ATOM 724 O O . PRO A 1 96 ? -30.914 42.069 -15.111 1.00 55.62 96 PRO A O 1
#

Secondary structure (DSSP, 8-state):
-----HHHHHHHHHHHHHHHHHHHHHHHHTT---HHHHHHHHHHHHHHHHHHHHHHHS--HHHHHHHHHHHHHHHTTSPPP-PPP-----------

Radius of gyration: 18.76 Å; Cα contacts (8 Å, |Δi|>4): 76; chains: 1; bounding box: 49×50×38 Å

Solvent-accessible surface area (backbone atoms only — not comparable to full-atom values): 5530 Å² total; per-residue (Å²): 129,82,86,77,49,54,66,59,52,53,51,51,42,55,53,31,45,54,38,16,53,52,22,47,52,53,28,47,77,69,72,71,52,50,75,66,56,55,54,48,52,54,51,48,50,55,53,24,51,52,32,43,51,48,17,58,78,47,81,40,75,67,35,47,52,53,21,50,52,30,41,54,61,38,43,76,40,30,58,78,74,82,70,75,75,80,73,70,84,74,90,80,78,80,76,133

pLDDT: mean 86.07, std 17.08, range [43.62, 98.31]

Nearest PDB structures (foldseek):
  6rur-assembly1_N  TM=5.460E-01  e=2.537E+00  Staphylococcus aureus
  1x79-assembly1_A  TM=4.468E-01  e=1.902E+00  Homo sapiens

=== Feature glossary ===
A reading guide for the features in this record.

Start from the sequence.

  · Sequence gives the chain of amino acids in standard one-letter code (A=alanine, C=cysteine, …, Y=tyrosine), read N→C. It is the only feature that is directly encoded by the gene; all structural features are derived from the folded form of this sequence.

Fold it, and you get atomic coordinates and the backbone conformation that goes with them.

  · Structure coordinates are given as an mmCIF _atom_site loop: one row per atom with element, residue name, chain id, sequence number, and x/y/z position in Å. Only the four main-chain atoms per residue are included here; side chains are omitted to keep the record compact.

  · Backbone dihedral angles. Every residue except chain termini has a φ (preceding-C → N → Cα → C) and a ψ (N → Cα → C → next-N). They are reported in degrees following the IUPAC sign convention. Secondary structure is essentially a statement about which (φ, ψ) basin each residue occupies.

  · Eight-state secondary structure (DSSP): H is the canonical α-helix, G the tighter 3₁₀-helix, I the wider π-helix; E/B are β-structure, T and S are turns and bends, and '-' is everything else. DSSP derives these from the pattern of main-chain N–H···O=C hydrogen bonds, not from the sequence.

  · SS3 is a coarse helix/strand/coil call (letters a/b/c) made by the P-SEA algorithm from inter-Cα distances and dihedrals. It is less detailed than DSSP but needs only Cα positions.

Summarize the fold with a handful of shape descriptors and a per-residue structural alphabet.

  · Radius of gyration (Rg) is the root-mean-square distance of Cα atoms from their centroid — a single number for overall size and compactness. A globular domain of N residues has Rg ≈ 2.2·N^0.38 Å; an extended or disordered chain has a much larger Rg. The Cα contact count is the number of residue pairs whose Cα atoms are within 8 Å and are more than four positions apart in sequence — a standard proxy for tertiary packing density. The bounding box is the smallest axis-aligned box enclosing all Cα atoms.

  · 3Di is Foldseek's structural alphabet. Each residue is assigned one of twenty discrete states based on how its Cα sits relative to its spatial (not sequential) neighbors. Aligning 3Di strings finds structural homologs roughly as well as full 3D superposition, but orders of magnitude faster.

  · Solvent-accessible surface area (SASA) is the area in Å² traced out by the centre of a 1.4 Å probe sphere (a water molecule) rolled over the protein's van der Waals surface (Shrake–Rupley / Lee–Richards construction). Buried residues have near-zero SASA; fully exposed residues can exceed 200 Å². The total SASA scales roughly with the number of surface residues.

Ask how reliable the model is.

  · For AlphaFold models, the B-factor field carries pLDDT — the model's own estimate of local accuracy on a 0–100 scale. Regions with pLDDT<50 should be treated as essentially unmodeled; they often correspond to intrinsically disordered segments.

  · For experimental (PDB) structures, the B-factor (temperature factor) quantifies the positional spread of each atom in the crystal — a combination of thermal vibration and static disorder — in units of Å². High B-factors mark flexible loops or poorly resolved regions; low B-factors mark the rigid, well-ordered core.

  · Predicted Aligned Error (PAE) i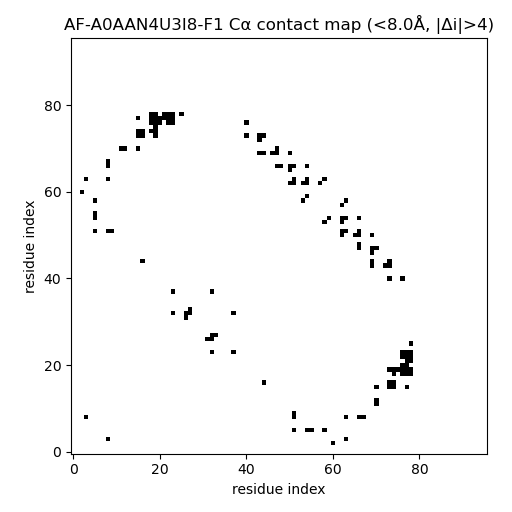s an AlphaFold confidence matrix: entry (i, j) is the expected error in the position of residue j, in ångströms, when the prediction is superimposed on the true structure at residue i. Low PAE within a block of residues means that block is internally rigid and well-predicted; high PAE between two blocks means their relative placement is uncertain even if each block individually is confident.

Place it in context: what it resembles, what it is annotated as, and how it looks.

  · Structural nearest neighbors (via Foldseek easy-search vs the PDB). Reported per hit: target PDB id, E-value, and alignment TM-score. A TM-score above ~0.5 is the conventional threshold for 'same fold'.

  · Functional annotations link the protein to curated databases. InterPro entries identify conserved domains and families by matching the sequence against member-database signatures (Pfam, PROSITE, CDD, …). Gene Ontology (GO) terms describe molecular function, biological process, and cellular component in a controlled vocabulary. CATH places the structure in a hierarchical fold classification (Class/Architecture/Topology/Homologous-superfamily). The organism is the source species.

  · The contact map is a binary N×N matrix image: pixel (i, j) is dark where Cα_i and Cα_j are within 8 Å and |i−j|>4. Because the |i−j|>4 filter removes local helical contacts, off-diagonal stripes parallel to the main diagonal indicate parallel β-sheets; stripes perpendicular to it indicate antiparallel β-sheets. The Ramachandran plot scatters every residue's (φ, ψ) pair against the sterically allowed regions. The PAE heatmap renders the predicted-aligned-error matrix.

  · Six rendered views show the 3D structure from the faces of a cube — i.e. along ±x, ±y, ±z. Rendering representation is drawn randomly per protein from cartoon (secondary-structure ribbons), sticks (backbone bonds), or molecular surface; coloring is either N→C rainbow (blue at the N-terminus through red at the C-terminus) or one color per chain.